Protein AF-B6CSV7-F1 (afdb_monomer)

Solvent-accessible surface area (backbone atoms only — not comparable to full-atom values): 2431 Å² total; per-residue (Å²): 88,60,68,54,53,31,48,53,20,56,77,70,72,45,87,56,68,92,63,90,49,73,64,33,41,51,50,28,39,74,73,68,42,62,89,54,73,79,134

Sequence (39 aa):
FLGEVQQIAKEKGEKCPTKVTNEVFRHAKLTGAGYINKP

Nearest PDB structures (foldseek):
  4bhk-assembly1_B  TM=1.005E+00  e=2.457E-04  Physcomitrium patens
  2vy1-assembly1_A  TM=1.007E+00  e=8.010E-04  Arabidopsis thaliana
  6tyg-assembly1_C  TM=4.510E-01  e=7.614E+00  Mycobacterium tuberculosis

Mean predicted aligned error: 2.31 Å

Secondary structure (DSSP, 8-state):
-HHHHHHHHHHHT----SS--HHHHHHHHHTT-TT----

pLDDT: mean 95.36, std 3.23, range [80.0, 97.88]

Structure (mmCIF, N/CA/C/O backbone):
data_AF-B6CSV7-F1
#
_entry.id   AF-B6CSV7-F1
#
loop_
_atom_site.group_PDB
_atom_site.id
_atom_site.type_symbol
_atom_site.label_atom_id
_atom_site.label_alt_id
_atom_site.label_comp_id
_atom_site.label_asym_id
_atom_site.label_entity_id
_atom_site.label_seq_id
_atom_site.pdbx_PDB_ins_code
_atom_site.Cartn_x
_atom_site.Cartn_y
_atom_site.Cartn_z
_atom_site.occupancy
_atom_site.B_iso_or_equiv
_atom_site.auth_seq_id
_atom_site.auth_comp_id
_atom_site.auth_asym_id
_atom_site.auth_atom_id
_atom_site.pdbx_PDB_model_num
ATOM 1 N N . PHE A 1 1 ? 1.234 -4.420 -0.395 1.00 94.19 1 PHE A N 1
ATOM 2 C CA . PHE A 1 1 ? 1.068 -2.977 -0.700 1.00 94.19 1 PHE A CA 1
ATOM 3 C C . PHE A 1 1 ? -0.230 -2.345 -0.204 1.00 94.19 1 PHE A C 1
ATOM 5 O O . PHE A 1 1 ? -0.131 -1.564 0.728 1.00 94.19 1 PHE A O 1
ATOM 12 N N . LEU A 1 2 ? -1.434 -2.620 -0.744 1.00 96.06 2 LEU A N 1
ATOM 13 C CA . LEU A 1 2 ? -2.654 -1.947 -0.233 1.00 96.06 2 LEU A CA 1
ATOM 14 C C . LEU A 1 2 ? -2.874 -2.215 1.266 1.00 96.06 2 LEU A C 1
ATOM 16 O O . LEU A 1 2 ? -3.105 -1.272 2.009 1.00 96.06 2 LEU A O 1
ATOM 20 N N . GLY A 1 3 ? -2.728 -3.466 1.714 1.00 97.25 3 GLY A N 1
ATOM 21 C CA . GLY A 1 3 ? -2.849 -3.819 3.135 1.00 97.25 3 GLY A CA 1
ATOM 22 C C . GLY A 1 3 ? -1.836 -3.104 4.038 1.00 97.25 3 GLY A C 1
ATOM 23 O O . GLY A 1 3 ? 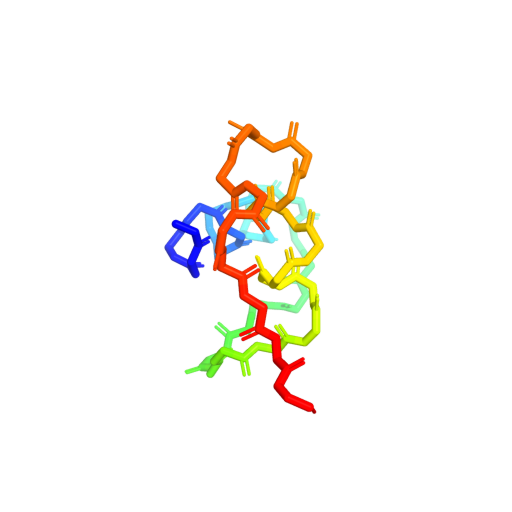-2.205 -2.632 5.105 1.00 97.25 3 GLY A O 1
ATOM 24 N N . GLU A 1 4 ? -0.589 -2.941 3.587 1.00 96.81 4 GLU A N 1
ATOM 25 C CA . GLU A 1 4 ? 0.438 -2.184 4.323 1.00 96.81 4 GLU A CA 1
ATOM 26 C C . GLU A 1 4 ? 0.072 -0.703 4.432 1.00 96.81 4 GLU A C 1
ATOM 28 O O . GLU A 1 4 ? 0.125 -0.135 5.516 1.00 96.81 4 GLU A O 1
ATOM 33 N N . VAL A 1 5 ? -0.367 -0.081 3.332 1.00 96.56 5 VAL A N 1
ATOM 34 C CA . VAL A 1 5 ? -0.818 1.320 3.351 1.00 96.56 5 VAL A CA 1
ATOM 35 C C . VAL A 1 5 ? -2.035 1.480 4.268 1.00 96.56 5 VAL A C 1
ATOM 37 O O . VAL A 1 5 ? -2.118 2.446 5.019 1.00 96.56 5 VAL A O 1
ATOM 40 N N . GLN A 1 6 ? -2.962 0.519 4.265 1.00 97.88 6 GLN A N 1
ATOM 41 C CA . GLN A 1 6 ? -4.099 0.507 5.188 1.00 97.88 6 GLN A CA 1
ATOM 42 C C . GLN A 1 6 ? -3.661 0.382 6.651 1.00 97.88 6 GLN A C 1
ATOM 44 O O . GLN A 1 6 ? -4.232 1.051 7.509 1.00 97.88 6 GLN A O 1
ATOM 49 N N . GLN 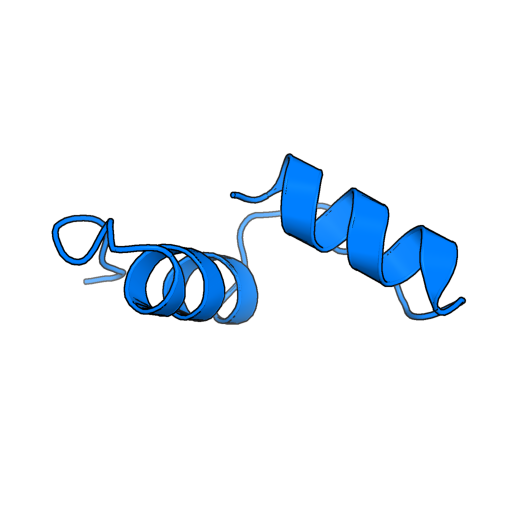A 1 7 ? -2.670 -0.459 6.949 1.00 97.88 7 GLN A N 1
ATOM 50 C CA . GLN A 1 7 ? -2.130 -0.606 8.297 1.00 97.88 7 GLN A CA 1
ATOM 51 C C . GLN A 1 7 ? -1.453 0.688 8.767 1.00 97.88 7 GLN A C 1
ATOM 53 O O . GLN A 1 7 ? -1.800 1.194 9.830 1.00 97.88 7 GLN A O 1
ATOM 58 N N . ILE A 1 8 ? -0.588 1.277 7.936 1.00 96.31 8 ILE A N 1
ATOM 59 C CA . ILE A 1 8 ? 0.087 2.551 8.224 1.00 96.31 8 ILE A CA 1
ATOM 60 C C . ILE A 1 8 ? -0.939 3.669 8.459 1.00 96.31 8 ILE A C 1
ATOM 62 O O . ILE A 1 8 ? -0.812 4.431 9.415 1.00 96.31 8 ILE A O 1
ATOM 66 N N . ALA A 1 9 ? -1.980 3.756 7.624 1.00 96.62 9 ALA A N 1
ATOM 67 C CA . ALA A 1 9 ? -3.032 4.756 7.788 1.00 96.62 9 ALA A CA 1
ATOM 68 C C . ALA A 1 9 ? -3.782 4.585 9.121 1.00 96.62 9 ALA A C 1
ATOM 70 O O . ALA A 1 9 ? -4.049 5.571 9.803 1.00 96.62 9 ALA A O 1
ATOM 71 N N . LYS A 1 10 ? -4.074 3.342 9.533 1.00 97.31 10 LYS A N 1
ATOM 72 C CA . LYS A 1 10 ? -4.697 3.059 10.837 1.00 97.31 10 LYS A CA 1
ATOM 73 C C . LYS A 1 10 ? -3.790 3.447 12.003 1.00 97.31 10 LYS A C 1
ATOM 75 O O . LYS A 1 10 ? -4.271 4.073 12.940 1.00 97.31 10 LYS A O 1
ATOM 80 N N . GLU A 1 11 ? -2.504 3.108 11.937 1.00 97.81 11 GLU A N 1
ATOM 81 C CA . GLU A 1 11 ? -1.521 3.437 12.979 1.00 97.81 11 GLU A CA 1
ATOM 82 C C . GLU A 1 11 ? -1.341 4.955 13.143 1.00 97.81 11 GLU A C 1
ATOM 84 O O . GLU A 1 11 ? -1.175 5.440 14.260 1.00 97.81 11 GLU A O 1
ATOM 89 N N . LYS A 1 12 ? -1.439 5.718 12.048 1.00 97.38 12 LYS A N 1
ATOM 90 C CA . LYS A 1 12 ? -1.345 7.187 12.054 1.00 97.38 12 LYS A CA 1
ATOM 91 C C . LYS A 1 12 ? -2.663 7.915 12.341 1.00 97.38 12 LYS A C 1
ATOM 93 O O . LYS A 1 12 ? -2.652 9.133 12.497 1.00 97.38 12 LYS A O 1
ATOM 98 N N . GLY A 1 13 ? -3.796 7.210 12.371 1.00 96.62 13 GLY A N 1
ATOM 99 C CA . GLY A 1 13 ? -5.124 7.834 12.437 1.00 96.62 13 GLY A CA 1
ATOM 100 C C . GLY A 1 13 ? -5.519 8.596 11.161 1.00 96.62 13 GLY A C 1
ATOM 101 O O . GLY A 1 13 ? -6.378 9.474 11.200 1.00 96.62 13 GLY A O 1
ATOM 102 N N . GLU A 1 14 ? -4.897 8.277 10.025 1.00 96.00 14 GLU A N 1
ATOM 103 C CA . GLU A 1 14 ? -5.202 8.856 8.717 1.00 96.00 14 GLU A CA 1
ATOM 104 C C . GLU A 1 14 ? -6.370 8.122 8.037 1.00 96.00 14 GLU A C 1
ATOM 106 O O . GLU A 1 14 ? -6.756 7.002 8.389 1.00 96.00 14 GLU A O 1
ATOM 111 N N . LYS A 1 15 ? -6.949 8.744 7.004 1.00 95.94 15 LYS A N 1
ATOM 112 C CA . LYS A 1 15 ? -8.019 8.122 6.218 1.00 95.94 15 LYS A CA 1
ATOM 113 C C . LYS A 1 15 ? -7.505 6.855 5.524 1.00 95.94 15 LYS A C 1
ATOM 115 O O . LYS A 1 15 ? -6.771 6.924 4.544 1.00 95.94 15 LYS A O 1
ATOM 120 N N . CYS A 1 16 ? -7.978 5.702 5.987 1.00 96.75 1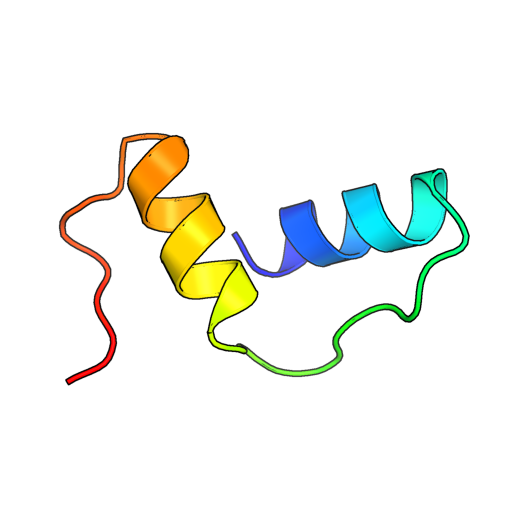6 CYS A N 1
ATOM 121 C CA . CYS A 1 16 ? -7.627 4.400 5.428 1.00 96.75 16 CYS A CA 1
ATOM 122 C C . CYS A 1 16 ? -8.166 4.235 3.986 1.00 96.75 16 CYS A C 1
ATOM 124 O O . CYS A 1 16 ? -9.376 4.378 3.765 1.00 96.75 16 CYS A O 1
ATOM 126 N N . PRO A 1 17 ? -7.318 3.921 2.988 1.00 96.00 17 PRO A N 1
ATOM 127 C CA . PRO A 1 17 ? -7.776 3.701 1.620 1.00 96.00 17 PRO A CA 1
ATOM 128 C C . PRO A 1 17 ? -8.542 2.379 1.493 1.00 96.00 17 PRO A C 1
ATOM 130 O O . PRO A 1 17 ? -8.115 1.345 1.995 1.00 96.00 17 PRO A O 1
ATOM 133 N N . THR A 1 18 ? -9.658 2.372 0.762 1.00 96.00 18 THR A N 1
ATOM 134 C CA . THR A 1 18 ? -10.476 1.160 0.527 1.00 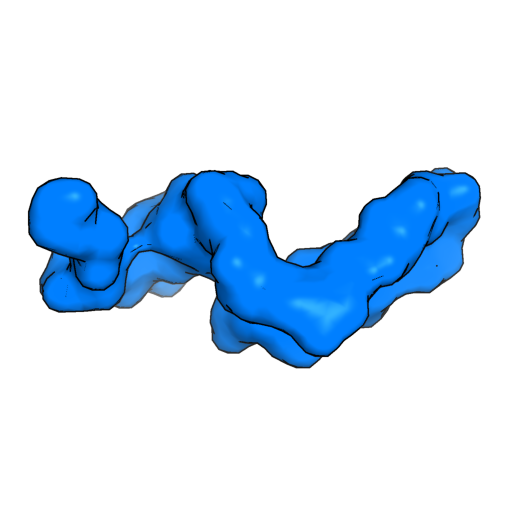96.00 18 THR A CA 1
ATOM 135 C C . THR A 1 18 ? -10.264 0.530 -0.850 1.00 96.00 18 THR A C 1
ATOM 137 O O . THR A 1 18 ? -10.757 -0.561 -1.120 1.00 96.00 18 THR A O 1
ATOM 140 N N . LYS A 1 19 ? -9.524 1.206 -1.731 1.00 96.31 19 LYS A N 1
ATOM 141 C CA . LYS A 1 19 ? -9.166 0.752 -3.080 1.00 96.31 19 LYS A CA 1
ATOM 142 C C . LYS A 1 19 ? -7.687 1.023 -3.327 1.00 96.31 19 LYS A C 1
ATOM 144 O O . LYS A 1 19 ? -7.068 1.803 -2.607 1.00 96.31 19 LYS A O 1
ATOM 149 N N . VAL A 1 20 ? -7.131 0.412 -4.369 1.00 95.44 20 VAL A N 1
ATOM 150 C CA . VAL A 1 20 ? -5.773 0.725 -4.828 1.00 95.44 20 VAL A CA 1
ATOM 151 C C . VAL A 1 20 ? -5.736 2.175 -5.328 1.00 95.44 20 VAL A C 1
ATOM 153 O O . VAL A 1 20 ? -6.437 2.532 -6.274 1.00 95.44 20 VAL A O 1
ATOM 156 N N . THR A 1 21 ? -4.936 3.017 -4.676 1.00 95.00 21 THR A N 1
ATOM 157 C CA . THR A 1 21 ? -4.727 4.434 -5.019 1.00 95.00 21 THR A CA 1
ATOM 158 C C . THR A 1 21 ? -3.298 4.663 -5.522 1.00 95.00 21 THR A C 1
ATOM 160 O O . THR A 1 21 ? -2.446 3.781 -5.435 1.00 95.00 21 THR A O 1
ATOM 163 N N . ASN A 1 22 ? -2.996 5.872 -6.009 1.00 96.00 22 ASN A N 1
ATOM 164 C CA . ASN A 1 22 ? -1.631 6.259 -6.402 1.00 96.00 22 ASN A CA 1
ATOM 165 C C . ASN A 1 22 ? -0.612 6.094 -5.260 1.00 96.00 22 ASN A C 1
ATOM 167 O O . ASN A 1 22 ? 0.557 5.802 -5.506 1.00 96.00 22 ASN A O 1
ATOM 171 N N . GLU A 1 23 ? -1.051 6.240 -4.011 1.00 94.25 23 GLU A N 1
ATOM 172 C CA . GLU A 1 23 ? -0.212 6.014 -2.838 1.00 94.25 23 GLU A CA 1
ATOM 173 C C . GLU A 1 23 ? 0.270 4.566 -2.738 1.00 94.25 23 GLU A C 1
ATOM 175 O O . GLU A 1 23 ? 1.436 4.339 -2.430 1.00 94.25 23 GLU A O 1
ATOM 180 N N . VAL A 1 24 ? -0.581 3.599 -3.086 1.00 95.94 24 VAL A N 1
ATOM 181 C CA . VAL A 1 24 ? -0.220 2.177 -3.099 1.00 95.94 24 VAL A CA 1
ATOM 182 C C . VAL A 1 24 ? 0.872 1.899 -4.131 1.00 95.94 24 VAL A C 1
ATOM 184 O O . VAL A 1 24 ? 1.825 1.186 -3.828 1.00 95.94 24 VAL A O 1
ATOM 187 N N . PHE A 1 25 ? 0.784 2.502 -5.321 1.00 97.06 25 PHE A N 1
ATOM 188 C CA . PHE A 1 25 ? 1.829 2.385 -6.346 1.00 97.06 25 PHE A CA 1
ATOM 189 C C . PHE A 1 25 ? 3.140 3.053 -5.914 1.00 97.06 25 PHE A C 1
ATOM 191 O O . PHE A 1 25 ? 4.219 2.509 -6.136 1.00 97.06 25 PHE A O 1
ATOM 198 N N . ARG A 1 26 ? 3.063 4.223 -5.270 1.00 96.12 26 ARG A N 1
ATOM 199 C CA . ARG A 1 26 ? 4.239 4.910 -4.721 1.00 96.12 26 ARG A CA 1
ATOM 200 C C . ARG A 1 26 ? 4.911 4.075 -3.630 1.00 96.12 26 ARG A C 1
ATOM 202 O O . ARG A 1 26 ? 6.126 3.913 -3.667 1.00 96.12 26 ARG A O 1
ATOM 209 N N . HIS A 1 27 ? 4.131 3.512 -2.710 1.00 95.88 27 HIS A N 1
ATOM 210 C CA . HIS A 1 27 ? 4.625 2.628 -1.654 1.00 95.88 27 HIS A CA 1
ATOM 211 C C . HIS A 1 27 ? 5.280 1.367 -2.233 1.00 95.88 27 HIS A C 1
ATOM 213 O O . HIS A 1 27 ? 6.383 1.011 -1.829 1.00 95.88 27 HIS A O 1
ATOM 219 N N . ALA A 1 28 ? 4.673 0.752 -3.255 1.00 96.69 28 ALA A N 1
ATOM 220 C CA . ALA A 1 28 ? 5.258 -0.388 -3.967 1.00 96.69 28 ALA A CA 1
ATOM 221 C C . ALA A 1 28 ? 6.623 -0.053 -4.599 1.00 96.69 28 ALA A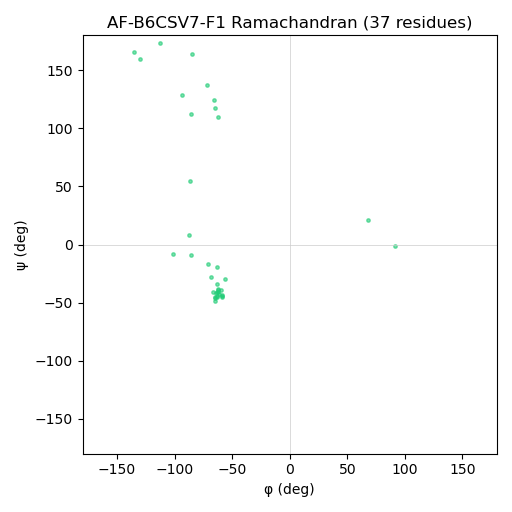 C 1
ATOM 223 O O . ALA A 1 28 ? 7.577 -0.812 -4.457 1.00 96.69 28 ALA A O 1
ATOM 224 N N . LYS A 1 29 ? 6.763 1.119 -5.234 1.00 96.69 29 LYS A N 1
ATOM 225 C CA . LYS A 1 29 ? 8.054 1.565 -5.788 1.00 96.69 29 LYS A CA 1
ATOM 226 C C . LYS A 1 29 ? 9.121 1.761 -4.708 1.00 96.69 29 LYS A C 1
ATOM 228 O O . LYS A 1 29 ? 10.251 1.323 -4.894 1.00 96.69 29 LYS A O 1
ATOM 233 N N . LEU A 1 30 ? 8.768 2.394 -3.587 1.00 95.62 30 LEU A N 1
ATOM 234 C CA . LEU A 1 30 ? 9.704 2.671 -2.486 1.00 95.62 30 LEU A CA 1
ATOM 235 C C . LEU A 1 30 ? 10.166 1.405 -1.752 1.00 95.62 30 LEU A C 1
ATOM 237 O O . LEU A 1 30 ? 11.275 1.365 -1.235 1.00 95.62 30 LEU A O 1
ATOM 241 N N . THR A 1 31 ? 9.336 0.365 -1.738 1.00 96.19 31 THR A N 1
ATOM 242 C CA . THR A 1 31 ? 9.632 -0.938 -1.117 1.00 96.19 31 THR A CA 1
ATOM 243 C C . THR A 1 31 ? 10.361 -1.906 -2.058 1.00 96.19 31 THR A C 1
ATOM 245 O O . THR A 1 31 ? 10.554 -3.071 -1.720 1.00 96.19 31 THR A O 1
ATOM 248 N N . GLY A 1 32 ? 10.790 -1.440 -3.238 1.00 95.69 32 GLY A N 1
ATOM 249 C CA . GLY A 1 32 ? 11.571 -2.222 -4.202 1.00 95.69 32 GLY A CA 1
ATOM 250 C C . GLY A 1 32 ? 10.745 -2.973 -5.252 1.00 95.69 32 GLY A C 1
ATOM 251 O O . GLY A 1 32 ? 11.316 -3.567 -6.165 1.00 95.69 32 GLY A O 1
ATOM 252 N N . ALA A 1 33 ? 9.412 -2.900 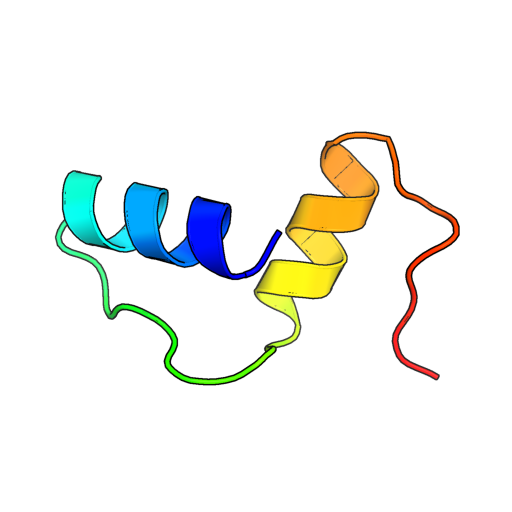-5.212 1.00 95.69 33 ALA A N 1
ATOM 253 C CA . ALA A 1 33 ? 8.529 -3.483 -6.226 1.00 95.69 33 ALA A CA 1
ATOM 254 C C . ALA A 1 33 ? 8.286 -2.521 -7.404 1.00 95.69 33 ALA A C 1
ATOM 256 O O . ALA A 1 33 ? 7.151 -2.214 -7.772 1.00 95.69 33 ALA A O 1
ATOM 257 N N . GLY A 1 34 ? 9.373 -2.045 -8.019 1.00 94.12 34 GLY A N 1
ATOM 258 C CA . GLY A 1 34 ? 9.332 -1.068 -9.116 1.00 94.12 34 GLY A CA 1
ATOM 259 C C . GLY 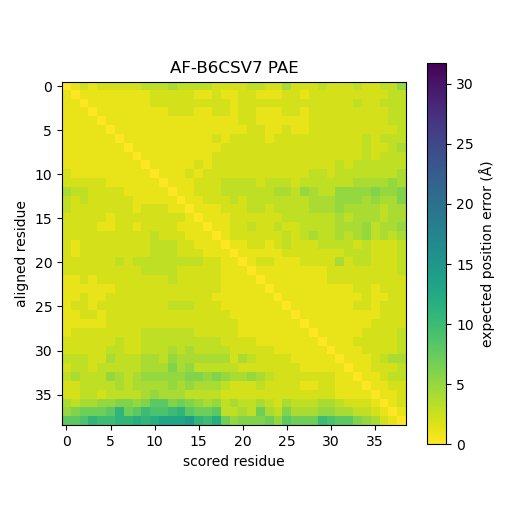A 1 34 ? 8.620 -1.549 -10.389 1.00 94.12 34 GLY A C 1
ATOM 260 O O . GLY A 1 34 ? 8.182 -0.723 -11.186 1.00 94.12 34 GLY A O 1
ATOM 261 N N . TYR A 1 35 ? 8.460 -2.865 -10.559 1.00 95.94 35 TYR A N 1
ATOM 262 C CA . TYR A 1 35 ? 7.709 -3.473 -11.663 1.00 95.94 35 TYR A CA 1
ATOM 263 C C . TYR A 1 35 ? 6.189 -3.259 -11.555 1.00 95.94 35 TYR A C 1
ATOM 265 O O . TYR A 1 35 ? 5.478 -3.425 -12.543 1.00 95.94 35 TYR A O 1
ATOM 273 N N . ILE A 1 36 ? 5.672 -2.874 -10.382 1.00 93.81 36 ILE A N 1
ATOM 274 C CA . ILE A 1 36 ? 4.258 -2.541 -10.194 1.00 93.81 36 ILE A CA 1
ATOM 275 C C . ILE A 1 36 ? 4.050 -1.076 -10.573 1.00 93.81 36 ILE A C 1
ATOM 277 O O . ILE A 1 36 ? 4.510 -0.160 -9.885 1.00 93.81 36 ILE A O 1
ATOM 281 N N . ASN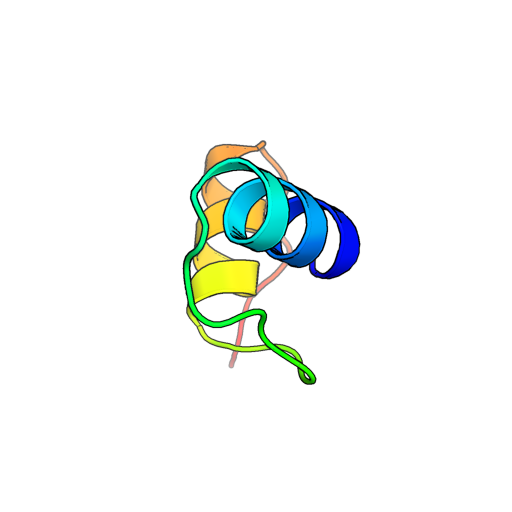 A 1 37 ? 3.320 -0.841 -11.659 1.00 92.00 37 ASN A N 1
ATOM 282 C CA . ASN A 1 37 ? 2.988 0.497 -12.122 1.00 92.00 37 ASN A CA 1
ATOM 283 C C . ASN A 1 37 ? 1.490 0.645 -12.404 1.00 92.00 37 ASN A C 1
ATOM 285 O O . ASN A 1 37 ? 0.747 -0.323 -12.558 1.00 92.00 37 ASN A O 1
ATOM 289 N N . LYS A 1 38 ? 1.058 1.903 -12.413 1.00 85.25 38 LYS A N 1
ATOM 290 C CA . LYS A 1 38 ? -0.197 2.307 -13.026 1.00 85.25 38 LYS A CA 1
ATOM 291 C C . LYS A 1 38 ? 0.151 2.734 -14.458 1.00 85.25 38 LYS A C 1
ATOM 293 O O . LYS A 1 38 ? 1.108 3.508 -14.571 1.00 85.25 38 LYS A O 1
ATOM 298 N N . PRO A 1 39 ? -0.540 2.219 -15.490 1.00 80.00 39 PRO A N 1
ATOM 299 C CA . PRO A 1 39 ? -0.332 2.671 -16.861 1.00 80.00 39 PRO A CA 1
ATOM 300 C C . PRO A 1 39 ? -0.647 4.162 -17.013 1.00 80.00 39 PRO A C 1
ATOM 302 O O . PRO A 1 39 ? -1.471 4.686 -16.221 1.00 80.00 39 PRO A O 1
#

Organism: NCBI:txid128211

Foldseek 3Di:
DLVVQQVVCVVVVHDRDPDDDVVNQVVCVVVPVPVDDDD

Radius of gyration: 10.01 Å; Cα contacts (8 Å, |Δi|>4): 34; chains: 1; bo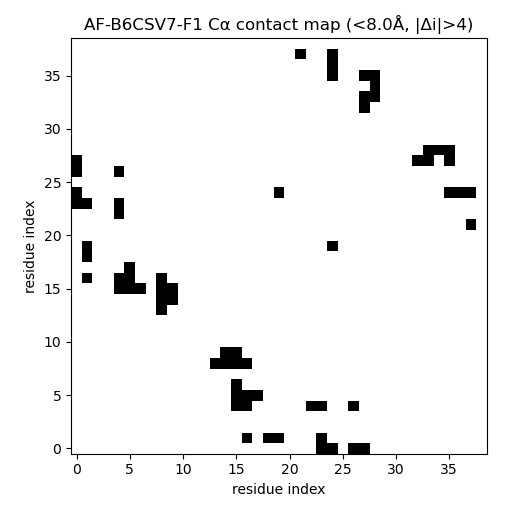unding box: 22×13×30 Å

InterPro domains:
  IPR002910 Floricaula/leafy protein [PTHR36079] (1-39)
  IPR035209 Floricaula/leafy, DNA-binding C-terminal domain [PF17538] (1-39)
  IPR038276 Floricaula/leafy, C-terminal domain superfamily [G3DSA:1.10.4180.10] (1-39)